Protein AF-B4RMT1-F1 (afdb_monomer)

Foldseek 3Di:
DPPLVVCCVVPVVSVVVVLVVLLVVLVVLVVVLVVLCVPQDPDPVSNVVSVVSNVVSLVSSCVSCVVVSNDDDDDPPDDVVPPDDDPPPDDPVNVVVVVVVVVVVD

Structure (mmCIF, N/CA/C/O backbone):
data_AF-B4RMT1-F1
#
_entry.id   AF-B4RMT1-F1
#
loop_
_atom_site.group_PDB
_atom_site.id
_atom_site.type_symbol
_atom_site.label_atom_id
_atom_site.label_alt_id
_atom_site.label_comp_id
_atom_site.label_asym_id
_atom_site.label_entity_id
_atom_site.label_seq_id
_atom_site.pdbx_PDB_ins_code
_atom_site.Cartn_x
_atom_site.Cartn_y
_atom_site.Cartn_z
_atom_site.occupancy
_atom_site.B_iso_or_equiv
_atom_site.auth_seq_id
_atom_site.auth_comp_id
_atom_site.auth_asym_id
_atom_site.auth_atom_id
_atom_site.pdbx_PDB_model_num
ATOM 1 N N . MET A 1 1 ? 10.649 -20.562 -4.427 1.00 61.78 1 MET A N 1
ATOM 2 C CA . MET A 1 1 ? 10.477 -19.323 -5.223 1.00 61.78 1 MET A CA 1
ATOM 3 C C . MET A 1 1 ? 11.482 -19.132 -6.380 1.00 61.78 1 MET A C 1
ATOM 5 O O . MET A 1 1 ? 11.493 -18.069 -6.970 1.00 61.78 1 MET A O 1
ATOM 9 N N . LYS A 1 2 ? 12.298 -20.116 -6.794 1.00 81.12 2 LYS A N 1
ATOM 10 C CA . LYS A 1 2 ? 13.412 -19.883 -7.748 1.00 81.12 2 LYS A CA 1
ATOM 11 C C . LYS A 1 2 ? 12.993 -19.693 -9.224 1.00 81.12 2 LYS A C 1
ATOM 13 O O . LYS A 1 2 ? 13.683 -19.015 -9.974 1.00 81.12 2 LYS A O 1
ATOM 18 N N . THR A 1 3 ? 11.862 -20.266 -9.641 1.00 88.88 3 THR A N 1
ATOM 19 C CA . THR A 1 3 ? 11.444 -20.304 -11.058 1.00 88.88 3 THR A CA 1
ATOM 20 C C . THR A 1 3 ? 10.957 -18.955 -11.591 1.00 88.88 3 THR A C 1
ATOM 22 O O . THR A 1 3 ? 11.338 -18.579 -12.694 1.00 88.88 3 THR A O 1
ATOM 25 N N . ILE A 1 4 ? 10.171 -18.207 -10.807 1.00 88.38 4 ILE A N 1
ATOM 26 C CA . ILE A 1 4 ? 9.645 -16.894 -11.221 1.00 88.38 4 ILE A CA 1
ATOM 27 C C . ILE A 1 4 ? 10.777 -15.876 -11.368 1.00 88.38 4 ILE A C 1
ATOM 29 O O . ILE A 1 4 ? 10.840 -15.189 -12.381 1.00 88.38 4 ILE A O 1
ATOM 33 N N . TYR A 1 5 ? 11.716 -15.826 -10.417 1.00 89.81 5 TYR A N 1
ATOM 34 C CA . TYR A 1 5 ? 12.871 -14.926 -10.519 1.00 89.81 5 TYR A CA 1
ATOM 35 C C . TYR A 1 5 ? 13.741 -15.239 -11.738 1.00 89.81 5 TYR A C 1
ATOM 37 O O . TYR A 1 5 ? 14.125 -14.326 -12.460 1.00 89.81 5 TYR A O 1
ATOM 45 N N . ARG A 1 6 ? 13.935 -16.525 -12.057 1.00 91.44 6 ARG A N 1
ATOM 46 C CA . ARG A 1 6 ? 14.623 -16.930 -13.290 1.00 91.44 6 ARG A CA 1
ATOM 47 C C . ARG A 1 6 ? 13.908 -16.431 -14.553 1.00 91.44 6 ARG A C 1
ATOM 49 O O . ARG A 1 6 ? 14.565 -16.036 -15.508 1.00 91.44 6 ARG A O 1
ATOM 56 N N . TRP A 1 7 ? 12.574 -16.447 -14.585 1.00 92.44 7 TRP A N 1
ATOM 57 C CA . TRP A 1 7 ? 11.812 -15.908 -15.719 1.00 92.44 7 TRP A CA 1
ATOM 58 C C . TRP A 1 7 ? 11.885 -14.384 -15.807 1.00 92.44 7 TRP A C 1
ATOM 60 O O . TRP A 1 7 ? 11.971 -13.854 -16.909 1.00 92.44 7 TRP A O 1
ATOM 70 N N . LEU A 1 8 ? 11.917 -13.683 -14.671 1.00 92.62 8 LEU A N 1
ATOM 71 C CA . LEU A 1 8 ? 12.115 -12.231 -14.643 1.00 92.62 8 LEU A CA 1
ATOM 72 C C . LEU A 1 8 ? 13.491 -11.820 -15.175 1.00 92.62 8 LEU A C 1
ATOM 74 O O . LEU A 1 8 ? 13.615 -10.779 -15.820 1.00 92.62 8 LEU A O 1
ATOM 78 N N . GLU A 1 9 ? 14.523 -12.621 -14.918 1.00 92.25 9 GLU A N 1
ATOM 79 C CA . GLU A 1 9 ? 15.866 -12.392 -15.453 1.00 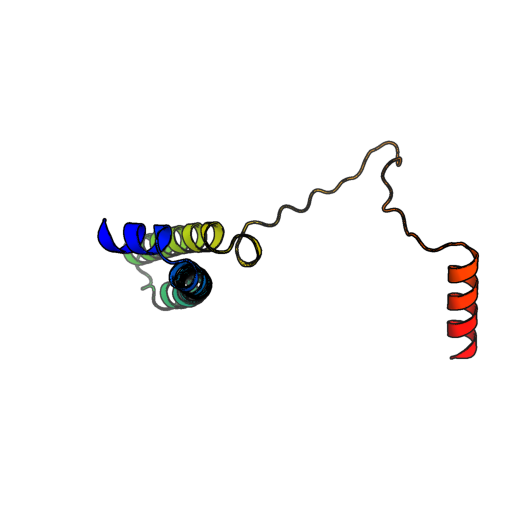92.25 9 GLU A CA 1
ATOM 80 C C . GLU A 1 9 ? 15.925 -12.648 -16.962 1.00 92.25 9 GLU A C 1
ATOM 82 O O . GLU A 1 9 ? 16.454 -11.815 -17.695 1.00 92.25 9 GLU A O 1
ATOM 87 N N . ALA A 1 10 ? 15.342 -13.757 -17.426 1.00 93.00 10 ALA A N 1
ATOM 88 C CA . ALA A 1 10 ? 15.498 -14.233 -18.799 1.00 93.00 10 ALA A CA 1
ATOM 89 C C . ALA A 1 10 ? 14.510 -13.640 -19.821 1.00 93.00 10 ALA A C 1
ATOM 91 O O . ALA A 1 10 ? 14.776 -13.720 -21.017 1.00 93.00 10 ALA A O 1
ATOM 92 N N . ASN A 1 11 ? 13.366 -13.094 -19.393 1.00 95.19 11 ASN A N 1
ATOM 93 C CA . ASN A 1 11 ? 12.311 -12.632 -20.298 1.00 95.19 11 ASN A CA 1
ATOM 94 C C . ASN A 1 11 ? 11.882 -11.191 -19.972 1.00 95.19 11 ASN A C 1
ATOM 96 O O . ASN A 1 11 ? 11.260 -10.917 -18.942 1.00 95.19 11 ASN A O 1
ATOM 100 N N . GLU A 1 12 ? 12.216 -10.268 -20.875 1.00 94.25 12 GLU A N 1
ATOM 101 C CA . GLU A 1 12 ? 11.928 -8.837 -20.736 1.00 94.25 12 GLU A CA 1
ATOM 102 C C . GLU A 1 12 ? 10.424 -8.534 -20.763 1.00 94.25 12 GLU A C 1
ATOM 104 O O . GLU A 1 12 ? 9.924 -7.807 -19.903 1.00 94.25 12 GLU A O 1
ATOM 109 N N . GLU A 1 13 ? 9.673 -9.142 -21.681 1.00 94.88 13 GLU A N 1
ATOM 110 C CA . GLU A 1 13 ? 8.224 -8.948 -21.775 1.00 94.88 13 GLU A CA 1
ATOM 111 C C . GLU A 1 13 ? 7.523 -9.371 -20.476 1.00 94.88 13 GLU A C 1
ATOM 113 O O . GLU A 1 13 ? 6.708 -8.629 -19.915 1.00 94.88 13 GLU A O 1
ATOM 118 N N . PHE A 1 14 ? 7.899 -10.535 -19.944 1.00 93.81 14 PHE A N 1
ATOM 119 C CA . PHE A 1 14 ? 7.384 -11.040 -18.679 1.00 93.81 14 PHE A CA 1
ATOM 120 C C . PHE A 1 14 ? 7.737 -10.108 -17.518 1.00 93.81 14 PHE A C 1
ATOM 122 O O . PHE A 1 14 ? 6.891 -9.842 -16.665 1.00 93.81 14 PHE A O 1
ATOM 129 N N . ARG A 1 15 ? 8.952 -9.546 -17.500 1.00 95.31 15 ARG A N 1
ATOM 130 C CA . ARG A 1 15 ? 9.360 -8.551 -16.498 1.00 95.31 15 ARG A CA 1
ATOM 131 C C . ARG A 1 15 ? 8.476 -7.304 -16.541 1.00 95.31 15 ARG A C 1
ATOM 133 O O . ARG A 1 15 ? 8.052 -6.839 -15.484 1.00 95.31 15 ARG A O 1
ATOM 140 N N . HIS A 1 16 ? 8.145 -6.791 -17.726 1.00 95.00 16 HIS A N 1
ATOM 141 C CA . HIS A 1 16 ? 7.241 -5.644 -17.867 1.00 95.00 16 HIS A CA 1
ATOM 142 C C . HIS A 1 16 ? 5.812 -5.957 -17.414 1.00 95.00 16 HIS A C 1
ATOM 144 O O . HIS A 1 16 ? 5.179 -5.142 -16.738 1.00 95.00 16 HIS A O 1
ATOM 150 N N . GLN A 1 17 ? 5.285 -7.131 -17.767 1.00 94.94 17 GLN A N 1
ATOM 151 C CA . GLN A 1 17 ? 3.966 -7.567 -17.302 1.00 94.94 17 GLN A CA 1
ATOM 152 C C . GLN A 1 17 ? 3.945 -7.741 -15.778 1.00 94.94 17 GLN A C 1
ATOM 154 O O . GLN A 1 17 ? 3.023 -7.267 -15.115 1.00 94.94 17 GLN A O 1
ATOM 159 N N . TYR A 1 18 ? 4.995 -8.339 -15.216 1.00 94.75 18 TYR A N 1
ATOM 160 C CA . TYR A 1 18 ? 5.153 -8.507 -13.778 1.00 94.75 18 TYR A CA 1
ATOM 161 C C . TYR A 1 18 ? 5.239 -7.163 -13.050 1.00 94.75 18 TYR A C 1
ATOM 163 O O . TYR A 1 18 ? 4.569 -6.984 -12.038 1.00 94.75 18 TYR A O 1
ATOM 171 N N . ALA A 1 19 ? 5.991 -6.191 -13.574 1.00 93.31 19 ALA A N 1
ATOM 172 C CA . ALA A 1 19 ? 6.058 -4.847 -13.000 1.00 93.31 19 ALA A CA 1
ATOM 173 C C . ALA A 1 19 ? 4.670 -4.185 -12.935 1.00 93.31 19 ALA A C 1
ATOM 175 O O . ALA A 1 19 ? 4.259 -3.735 -11.867 1.00 93.31 19 ALA A O 1
ATOM 176 N N . ARG A 1 20 ? 3.893 -4.234 -14.028 1.00 94.31 20 ARG A N 1
ATOM 177 C CA . ARG A 1 20 ? 2.506 -3.730 -14.053 1.00 94.31 20 ARG A CA 1
ATOM 178 C C . ARG A 1 20 ? 1.588 -4.473 -13.080 1.00 94.31 20 ARG A C 1
ATOM 180 O O . ARG A 1 20 ? 0.729 -3.866 -12.447 1.00 94.31 20 ARG A O 1
ATOM 187 N N . ALA A 1 21 ? 1.759 -5.787 -12.937 1.00 95.81 21 ALA A N 1
ATOM 188 C CA . ALA A 1 21 ? 1.004 -6.568 -11.961 1.00 95.81 21 ALA A CA 1
ATOM 189 C C . ALA A 1 21 ? 1.343 -6.160 -10.517 1.00 95.81 21 ALA A C 1
ATOM 191 O O . ALA A 1 21 ? 0.450 -6.071 -9.678 1.00 95.81 21 ALA A O 1
ATOM 192 N N . ARG A 1 22 ? 2.617 -5.861 -10.229 1.00 94.94 22 ARG A N 1
ATOM 193 C CA . ARG A 1 22 ? 3.048 -5.343 -8.923 1.00 94.94 22 ARG A CA 1
ATOM 194 C C . ARG A 1 22 ? 2.469 -3.957 -8.646 1.00 94.94 22 ARG A C 1
ATOM 196 O O . ARG A 1 22 ? 2.018 -3.731 -7.533 1.00 94.94 22 ARG A O 1
ATOM 203 N N . GLU A 1 23 ? 2.396 -3.070 -9.634 1.00 93.88 23 GLU A N 1
ATOM 204 C CA . GLU A 1 23 ? 1.715 -1.775 -9.473 1.00 93.88 23 GLU A CA 1
ATOM 205 C C . GLU A 1 23 ? 0.243 -1.955 -9.075 1.00 93.88 23 GLU A C 1
ATOM 207 O O . GLU A 1 23 ? -0.187 -1.403 -8.065 1.00 93.88 23 GLU A O 1
ATOM 212 N N . LYS A 1 24 ? -0.501 -2.823 -9.775 1.00 96.44 24 LYS A N 1
ATOM 213 C CA . LYS A 1 24 ? -1.894 -3.150 -9.412 1.00 96.44 24 LYS A CA 1
ATOM 214 C C . LYS A 1 24 ? -2.022 -3.787 -8.029 1.00 96.44 24 LYS A C 1
ATOM 216 O O . LYS A 1 24 ? -3.015 -3.577 -7.343 1.00 96.44 24 LYS A O 1
ATOM 221 N N . GLN A 1 25 ? -1.029 -4.565 -7.601 1.00 96.00 25 GLN A N 1
ATOM 222 C CA . GLN A 1 25 ? -1.016 -5.122 -6.250 1.00 96.00 25 GLN A CA 1
ATOM 223 C C . GLN A 1 25 ? -0.935 -4.025 -5.179 1.00 96.00 25 GLN A C 1
ATOM 225 O O . GLN A 1 25 ? -1.545 -4.170 -4.123 1.00 96.00 25 GLN A O 1
ATOM 230 N N . ALA A 1 26 ? -0.197 -2.939 -5.430 1.00 95.94 26 ALA A N 1
ATOM 231 C CA . ALA A 1 26 ? -0.158 -1.811 -4.503 1.00 95.94 26 ALA A CA 1
ATOM 232 C C . ALA A 1 26 ? -1.531 -1.129 -4.391 1.00 95.94 26 ALA A C 1
ATOM 234 O O . ALA A 1 26 ? -1.940 -0.790 -3.284 1.00 95.94 26 ALA A O 1
ATOM 235 N N . ASP A 1 27 ? -2.251 -1.001 -5.511 1.00 96.12 27 ASP A N 1
ATOM 236 C CA . ASP A 1 27 ? -3.623 -0.479 -5.528 1.00 96.12 27 ASP A CA 1
ATOM 237 C C . ASP A 1 27 ? -4.566 -1.372 -4.709 1.00 96.12 27 ASP A C 1
ATOM 239 O O . ASP A 1 27 ? -5.267 -0.884 -3.827 1.00 96.12 27 ASP A O 1
ATOM 243 N N . TYR A 1 28 ? -4.492 -2.689 -4.916 1.00 97.44 28 TYR A N 1
ATOM 244 C CA . TYR A 1 28 ? -5.264 -3.661 -4.141 1.00 97.44 28 TYR A CA 1
ATOM 245 C C . TYR A 1 28 ? -4.988 -3.557 -2.633 1.00 97.44 28 TYR A C 1
ATOM 247 O O . TYR A 1 28 ? -5.917 -3.538 -1.834 1.00 97.44 28 TYR A O 1
ATOM 255 N N . PHE A 1 29 ? -3.721 -3.437 -2.218 1.00 97.31 29 PHE A N 1
ATOM 256 C CA . PHE A 1 29 ? -3.398 -3.261 -0.799 1.00 97.31 29 PHE A CA 1
ATOM 257 C C . PHE A 1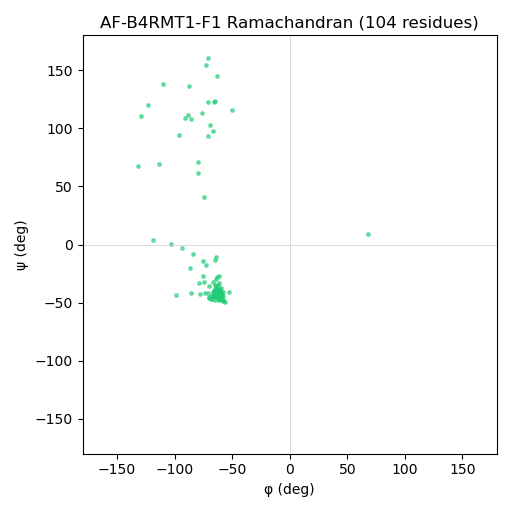 29 ? -3.979 -1.974 -0.215 1.00 97.31 29 PHE A C 1
ATOM 259 O O . PHE A 1 29 ? -4.349 -1.968 0.958 1.00 97.31 29 PHE A O 1
ATOM 266 N N . ALA A 1 30 ? -4.052 -0.898 -1.001 1.00 95.00 30 ALA A N 1
ATOM 267 C CA . ALA A 1 30 ? -4.654 0.356 -0.564 1.00 95.00 30 ALA A CA 1
ATOM 268 C C . ALA A 1 30 ? -6.168 0.220 -0.338 1.00 95.00 30 ALA A C 1
ATOM 270 O O . ALA A 1 30 ? -6.675 0.739 0.654 1.00 95.00 30 ALA A O 1
ATOM 271 N N . GLU A 1 31 ? -6.869 -0.503 -1.211 1.00 96.25 31 GLU A N 1
ATOM 272 C CA . GLU A 1 31 ? -8.301 -0.794 -1.059 1.00 96.25 31 GLU A CA 1
ATOM 273 C C . GLU A 1 31 ? -8.561 -1.723 0.138 1.00 96.25 31 GLU A C 1
ATOM 275 O O . GLU A 1 31 ? -9.388 -1.422 0.998 1.00 96.25 31 GLU A O 1
ATOM 280 N N . GLU A 1 32 ? -7.781 -2.799 0.261 1.00 97.62 32 GLU A N 1
ATOM 281 C CA . GLU A 1 32 ? -7.921 -3.794 1.331 1.00 97.62 32 GLU A CA 1
ATOM 282 C C . GLU A 1 32 ? -7.665 -3.198 2.729 1.00 97.62 32 GLU A C 1
ATOM 284 O O . GLU A 1 32 ? -8.226 -3.658 3.719 1.00 97.62 32 GLU A O 1
ATOM 289 N N . ILE A 1 33 ? -6.843 -2.145 2.843 1.00 97.75 33 ILE A N 1
ATOM 290 C CA . ILE A 1 33 ? -6.652 -1.413 4.107 1.00 97.75 33 ILE A CA 1
ATOM 291 C C . ILE A 1 33 ? -7.977 -0.851 4.637 1.00 97.75 33 ILE A C 1
ATOM 293 O O . ILE A 1 33 ? -8.205 -0.900 5.846 1.00 97.75 33 ILE A O 1
ATOM 297 N N . ILE A 1 34 ? -8.820 -0.311 3.753 1.00 97.00 34 ILE A N 1
ATOM 298 C CA . ILE A 1 34 ? -10.111 0.282 4.124 1.00 97.00 34 ILE A CA 1
ATOM 299 C C . ILE A 1 34 ? -11.050 -0.829 4.588 1.00 97.00 34 ILE A C 1
ATOM 301 O O . ILE A 1 34 ? -11.603 -0.751 5.679 1.00 97.00 34 ILE A O 1
ATOM 305 N N . GLU A 1 35 ? -11.129 -1.919 3.825 1.00 97.00 35 GLU A N 1
ATOM 306 C CA . GLU A 1 35 ? -11.945 -3.082 4.183 1.00 97.00 35 GLU A CA 1
ATOM 307 C C . GLU A 1 35 ? -11.532 -3.688 5.536 1.00 97.00 35 GLU A C 1
ATOM 309 O O . GLU A 1 35 ? -12.380 -3.998 6.373 1.00 97.00 35 GLU A O 1
ATOM 314 N N . ILE A 1 36 ? -10.228 -3.820 5.800 1.00 96.31 36 ILE A N 1
ATOM 315 C CA . ILE A 1 36 ? -9.716 -4.318 7.087 1.00 96.31 36 ILE A CA 1
ATOM 316 C C . ILE A 1 36 ? -10.082 -3.373 8.233 1.00 96.31 36 ILE A C 1
ATOM 318 O O . ILE A 1 36 ? -10.402 -3.838 9.326 1.00 96.31 36 ILE A O 1
ATOM 322 N N . ALA A 1 37 ? -10.019 -2.060 8.006 1.00 95.50 37 ALA A N 1
ATOM 323 C CA . ALA A 1 37 ? -10.387 -1.079 9.018 1.00 95.50 37 ALA A CA 1
ATOM 324 C C . ALA A 1 37 ? -11.889 -1.137 9.342 1.00 95.50 37 ALA A C 1
ATOM 326 O O . ALA A 1 37 ? -12.247 -1.156 10.518 1.00 95.50 37 ALA A O 1
ATOM 327 N N . ASP A 1 38 ? -12.740 -1.228 8.319 1.00 96.38 38 ASP A N 1
ATOM 328 C CA . ASP A 1 38 ? -14.201 -1.223 8.464 1.00 96.38 38 ASP A CA 1
ATOM 329 C C . ASP A 1 38 ? -14.752 -2.551 9.010 1.00 96.38 38 ASP A C 1
ATOM 331 O O . ASP A 1 38 ? -15.746 -2.570 9.736 1.00 96.38 38 ASP A O 1
ATOM 335 N N . SER A 1 39 ? -14.103 -3.675 8.690 1.00 95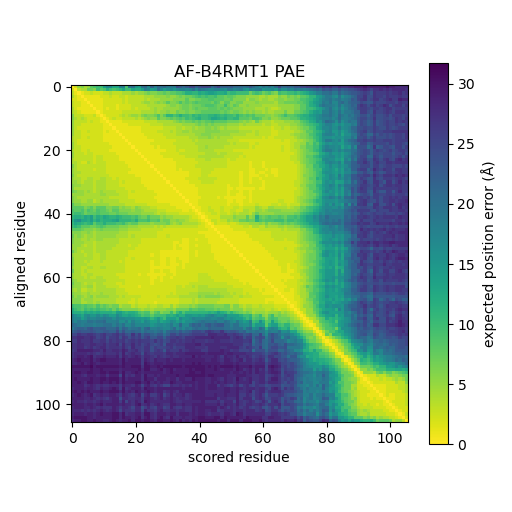.12 39 SER A N 1
ATOM 336 C CA . SER A 1 39 ? -14.516 -5.015 9.140 1.00 95.12 39 SER A CA 1
ATOM 337 C C . SER A 1 39 ? -14.004 -5.392 10.535 1.00 95.12 39 SER A C 1
ATOM 339 O O . SER A 1 39 ? -14.398 -6.429 11.083 1.00 95.12 39 SER A O 1
ATOM 341 N N . ALA A 1 40 ? -13.120 -4.584 11.129 1.00 95.00 40 ALA A N 1
ATOM 342 C CA . ALA A 1 40 ? -12.525 -4.888 12.422 1.00 95.00 40 ALA A CA 1
ATOM 343 C C . ALA A 1 40 ? -13.580 -4.878 13.540 1.00 95.00 40 ALA A C 1
ATOM 345 O O . ALA A 1 40 ? -14.234 -3.872 13.810 1.00 95.00 40 ALA A O 1
ATOM 346 N N . GLN A 1 41 ? -13.708 -6.001 14.250 1.00 94.31 41 GLN A N 1
ATOM 347 C CA . GLN A 1 41 ? -14.544 -6.065 15.446 1.00 94.31 41 GLN A CA 1
ATOM 348 C C . GLN A 1 41 ? -14.008 -5.122 16.531 1.00 94.31 41 GLN A C 1
ATOM 350 O O . GLN A 1 41 ? -12.795 -4.983 16.700 1.00 94.31 41 GLN A O 1
ATOM 355 N N . ALA A 1 42 ? -14.914 -4.525 17.311 1.00 91.00 42 ALA A N 1
ATOM 356 C CA . ALA A 1 42 ? -14.604 -3.594 18.401 1.00 91.00 42 ALA A CA 1
ATOM 357 C C . ALA A 1 42 ? -14.037 -4.292 19.658 1.00 91.00 42 ALA A C 1
ATOM 359 O O . ALA A 1 42 ? -14.381 -3.960 20.790 1.00 91.00 42 ALA A O 1
ATOM 360 N N . GLU A 1 43 ? -13.165 -5.275 19.458 1.00 93.12 43 GLU A N 1
ATOM 361 C CA . GLU A 1 43 ? -12.401 -5.951 20.497 1.00 93.12 43 GLU A CA 1
ATOM 362 C C . GLU A 1 43 ? -10.925 -5.557 20.368 1.00 93.12 43 GLU A C 1
ATOM 364 O O . GLU A 1 43 ? -10.368 -5.515 19.269 1.00 93.12 43 GLU A O 1
ATOM 369 N N . SER A 1 44 ? -10.260 -5.294 21.494 1.00 90.19 44 SER A N 1
ATOM 370 C CA . SER A 1 44 ? -8.876 -4.794 21.524 1.00 90.19 44 SER A CA 1
ATOM 371 C C . SER A 1 44 ? -7.891 -5.650 20.709 1.00 90.19 44 SER A C 1
ATOM 373 O O . SER A 1 44 ? -7.051 -5.118 19.975 1.00 90.19 44 SER A O 1
ATOM 375 N N . ALA A 1 45 ? -8.019 -6.980 20.777 1.00 94.50 45 ALA A N 1
ATOM 376 C CA . ALA A 1 45 ? -7.170 -7.899 20.023 1.00 94.50 45 ALA A CA 1
ATOM 377 C C . ALA A 1 45 ? -7.423 -7.815 18.506 1.00 94.50 45 ALA A C 1
ATOM 379 O O . ALA A 1 45 ? -6.469 -7.746 17.725 1.00 94.50 45 ALA A O 1
ATOM 380 N N . ALA A 1 46 ? -8.691 -7.757 18.086 1.00 93.88 46 ALA A N 1
ATOM 381 C CA . ALA A 1 46 ? -9.077 -7.629 16.682 1.00 93.88 46 ALA A CA 1
ATOM 382 C C . ALA A 1 46 ? -8.608 -6.293 16.086 1.00 93.88 46 ALA A C 1
ATOM 384 O O . ALA A 1 46 ? -7.991 -6.280 15.020 1.00 93.88 46 ALA A O 1
ATOM 385 N N . VAL A 1 47 ? -8.787 -5.187 16.816 1.00 96.00 47 VAL A N 1
ATOM 386 C CA . VAL A 1 47 ? -8.295 -3.859 16.415 1.00 96.00 47 VAL A CA 1
ATOM 387 C C . VAL A 1 47 ? -6.770 -3.846 16.295 1.00 96.00 47 VAL A C 1
ATOM 389 O O . VAL A 1 47 ? -6.227 -3.292 15.341 1.00 96.00 47 VAL A O 1
ATOM 392 N N . SER A 1 48 ? -6.055 -4.473 17.232 1.00 96.00 48 SER A N 1
ATOM 393 C CA . SER A 1 48 ? -4.587 -4.535 17.194 1.00 96.00 48 SER A CA 1
ATOM 394 C C . SER A 1 48 ? -4.075 -5.345 15.999 1.00 96.00 48 SER A C 1
ATOM 396 O O . SER A 1 48 ? -3.127 -4.933 15.328 1.00 96.00 48 SER A O 1
ATOM 398 N N . LYS A 1 49 ? -4.737 -6.463 15.677 1.00 96.50 49 LYS A N 1
ATOM 399 C CA . LYS A 1 49 ? -4.446 -7.250 14.474 1.00 96.50 49 LYS A CA 1
ATOM 400 C C . LYS A 1 49 ? -4.723 -6.451 13.198 1.00 96.50 49 LYS A C 1
ATOM 402 O O . LYS A 1 49 ? -3.873 -6.441 12.310 1.00 96.50 49 LYS A O 1
ATOM 407 N N . ALA A 1 50 ? -5.867 -5.769 13.123 1.00 97.12 50 ALA A N 1
ATOM 408 C CA . 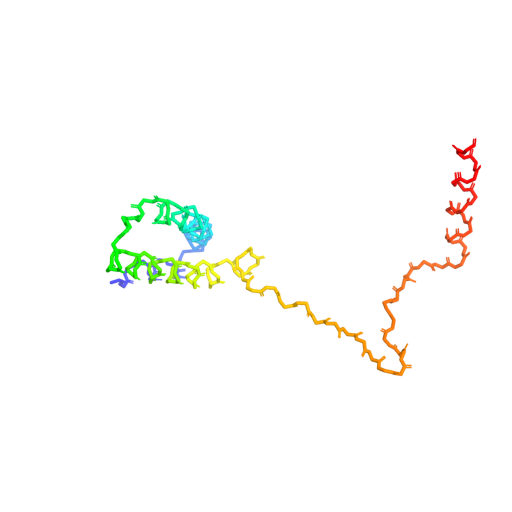ALA A 1 50 ? -6.233 -4.938 11.980 1.00 97.12 50 ALA A CA 1
ATOM 409 C C . ALA A 1 50 ? -5.198 -3.826 11.751 1.00 97.12 50 ALA A C 1
ATOM 411 O O . ALA A 1 50 ? -4.705 -3.666 10.638 1.00 97.12 50 ALA A O 1
ATOM 412 N N . LYS A 1 51 ? -4.764 -3.137 12.816 1.00 97.31 51 LYS A N 1
ATOM 413 C CA . LYS A 1 51 ? -3.684 -2.137 12.748 1.00 97.31 51 LYS A CA 1
ATOM 414 C C . LYS A 1 51 ? -2.393 -2.717 12.170 1.00 97.31 51 LYS A C 1
ATOM 416 O O . LYS A 1 51 ? -1.863 -2.165 11.211 1.00 97.31 51 LYS A O 1
ATOM 421 N N . LEU A 1 52 ? -1.937 -3.869 12.671 1.00 97.81 52 LEU A N 1
ATOM 422 C CA . LEU A 1 52 ? -0.732 -4.528 12.152 1.00 97.81 52 LEU A CA 1
ATOM 423 C C . LEU A 1 52 ? -0.864 -4.883 10.661 1.00 97.81 52 LEU A C 1
ATOM 425 O O . LEU A 1 52 ? 0.078 -4.711 9.886 1.00 97.81 52 LEU A O 1
ATOM 429 N N . GLN A 1 53 ? -2.034 -5.374 10.248 1.00 97.75 53 GLN A N 1
ATOM 430 C CA . GLN A 1 53 ? -2.315 -5.699 8.851 1.00 97.75 53 GLN A CA 1
ATOM 431 C C . GLN A 1 53 ? -2.317 -4.460 7.951 1.00 97.75 53 GLN A C 1
ATOM 433 O O . GLN A 1 53 ? -1.812 -4.536 6.827 1.00 97.75 53 GLN A O 1
ATOM 438 N N . ILE A 1 54 ? -2.869 -3.349 8.440 1.00 97.94 54 ILE A N 1
ATOM 439 C CA . ILE A 1 54 ? -2.896 -2.062 7.746 1.00 97.94 54 ILE A CA 1
ATOM 440 C C . ILE A 1 54 ? -1.474 -1.524 7.585 1.00 97.94 54 ILE A C 1
ATOM 442 O O . ILE A 1 54 ? -1.083 -1.165 6.476 1.00 97.94 54 ILE A O 1
ATOM 446 N N . ASP A 1 55 ? -0.674 -1.524 8.649 1.00 97.56 55 ASP A N 1
ATOM 447 C CA . ASP A 1 55 ? 0.687 -0.984 8.622 1.00 97.56 55 ASP A CA 1
ATOM 448 C C . ASP A 1 55 ? 1.603 -1.785 7.689 1.00 97.56 55 ASP A C 1
ATOM 450 O O . ASP A 1 55 ? 2.330 -1.207 6.877 1.00 97.56 55 ASP A O 1
ATOM 454 N N . ALA A 1 56 ? 1.511 -3.119 7.720 1.00 97.69 56 ALA A N 1
ATOM 455 C CA . ALA A 1 56 ? 2.256 -3.981 6.804 1.00 97.69 56 ALA A CA 1
ATOM 456 C C . ALA A 1 56 ? 1.905 -3.701 5.331 1.00 97.69 56 ALA A C 1
ATOM 458 O O . ALA A 1 56 ? 2.793 -3.651 4.475 1.00 97.69 56 ALA A O 1
ATOM 459 N N . ARG A 1 57 ? 0.617 -3.479 5.033 1.00 97.56 57 ARG A N 1
ATOM 460 C CA . ARG A 1 57 ? 0.135 -3.165 3.679 1.00 97.56 57 ARG A CA 1
ATOM 461 C C . ARG A 1 57 ? 0.529 -1.769 3.226 1.00 97.56 57 ARG A C 1
ATOM 463 O O . ARG A 1 57 ? 0.987 -1.628 2.095 1.00 97.56 57 ARG A O 1
ATOM 470 N N . LYS A 1 58 ? 0.439 -0.763 4.102 1.00 96.25 58 LYS A N 1
ATOM 471 C CA . LYS A 1 58 ? 0.918 0.601 3.824 1.00 96.25 58 LYS A CA 1
ATOM 472 C C . LYS A 1 58 ? 2.402 0.590 3.481 1.00 96.25 58 LYS A C 1
ATOM 474 O O . LYS A 1 58 ? 2.801 1.140 2.455 1.00 96.25 58 LYS A O 1
ATOM 479 N N . TRP A 1 59 ? 3.209 -0.097 4.291 1.00 96.06 59 TRP A N 1
ATOM 480 C CA . TRP A 1 59 ? 4.639 -0.238 4.036 1.00 96.06 59 TRP A CA 1
ATOM 481 C C . TRP A 1 59 ? 4.910 -0.936 2.698 1.00 96.06 59 TRP A C 1
ATOM 483 O O . TRP A 1 59 ? 5.697 -0.439 1.892 1.00 96.06 59 TRP A O 1
ATOM 493 N N . ALA A 1 60 ? 4.224 -2.048 2.417 1.00 96.25 60 ALA A N 1
ATOM 494 C CA . ALA A 1 60 ? 4.384 -2.768 1.158 1.00 96.25 60 ALA A CA 1
ATOM 495 C C . ALA A 1 60 ? 3.997 -1.905 -0.058 1.00 96.25 60 ALA A C 1
ATOM 497 O O . ALA A 1 60 ? 4.772 -1.821 -1.010 1.00 96.25 60 ALA A O 1
ATOM 498 N N . ALA A 1 61 ? 2.846 -1.227 -0.020 1.00 96.44 61 ALA A N 1
ATOM 499 C CA . ALA A 1 61 ? 2.386 -0.344 -1.093 1.00 96.44 61 ALA A CA 1
ATOM 500 C C . ALA A 1 61 ? 3.364 0.821 -1.337 1.00 96.44 61 ALA A C 1
ATOM 502 O O . ALA A 1 61 ? 3.713 1.093 -2.488 1.00 96.44 61 ALA A O 1
ATOM 503 N N . SER A 1 62 ? 3.889 1.431 -0.267 1.00 94.94 62 SER A N 1
ATOM 504 C 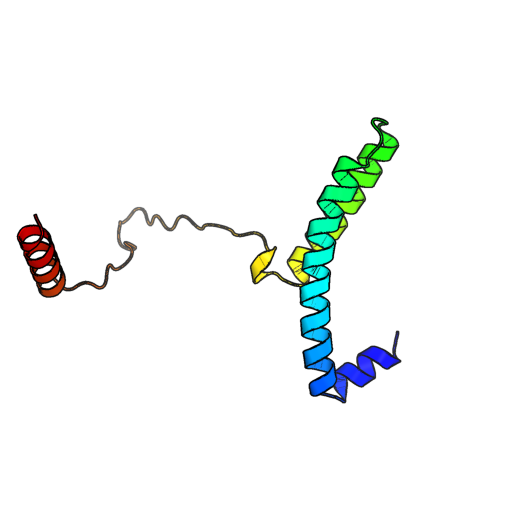CA . SER A 1 62 ? 4.914 2.485 -0.326 1.00 94.94 62 SER A CA 1
ATOM 505 C C . SER A 1 62 ? 6.207 2.014 -1.008 1.00 94.94 62 SER A C 1
ATOM 507 O O . SER A 1 62 ? 6.806 2.754 -1.788 1.00 94.94 62 SER A O 1
ATOM 509 N N . LYS A 1 63 ? 6.632 0.759 -0.797 1.00 94.94 63 LYS A N 1
ATOM 510 C CA . LYS A 1 63 ? 7.820 0.197 -1.470 1.00 94.94 63 LYS A CA 1
ATOM 511 C C . LYS A 1 63 ? 7.565 -0.249 -2.907 1.00 94.94 63 LYS A C 1
ATOM 513 O O . LYS A 1 63 ? 8.474 -0.159 -3.727 1.00 94.94 63 LYS A O 1
ATOM 518 N N . ILE A 1 64 ? 6.367 -0.742 -3.215 1.00 94.25 64 ILE A N 1
ATOM 519 C CA . ILE A 1 64 ? 6.030 -1.244 -4.553 1.00 94.25 64 ILE A CA 1
ATOM 520 C C . ILE A 1 64 ? 5.756 -0.092 -5.526 1.00 94.25 64 ILE A C 1
ATOM 522 O O . ILE A 1 64 ? 6.236 -0.125 -6.656 1.00 94.25 64 ILE A O 1
ATOM 526 N N . ALA A 1 65 ? 5.020 0.931 -5.088 1.00 93.88 65 ALA A N 1
ATOM 527 C CA . ALA A 1 65 ? 4.642 2.077 -5.910 1.00 93.88 65 ALA A CA 1
ATOM 528 C C . ALA A 1 65 ? 4.930 3.406 -5.176 1.00 93.88 65 ALA A C 1
ATOM 530 O O . ALA A 1 65 ? 4.005 4.161 -4.857 1.00 93.88 65 ALA A O 1
ATOM 531 N N . PRO A 1 66 ? 6.216 3.748 -4.946 1.00 92.88 66 PRO A N 1
ATOM 532 C CA . PRO A 1 66 ? 6.621 4.908 -4.142 1.00 92.88 66 PRO A CA 1
ATOM 533 C C . PRO A 1 66 ? 6.142 6.246 -4.711 1.00 92.88 66 PRO A C 1
ATOM 535 O O . PRO A 1 66 ? 5.906 7.189 -3.966 1.00 92.88 66 PRO A O 1
ATOM 538 N N . LYS A 1 67 ? 5.938 6.342 -6.029 1.00 91.50 67 LYS A N 1
ATOM 539 C CA . LYS A 1 67 ? 5.405 7.561 -6.657 1.00 91.50 67 LYS A CA 1
ATOM 540 C C . LYS A 1 67 ? 3.956 7.859 -6.248 1.00 91.50 67 LYS A C 1
ATOM 542 O O . LYS A 1 67 ? 3.572 9.025 -6.211 1.00 91.50 67 LYS A O 1
ATOM 547 N N . LYS A 1 68 ? 3.154 6.818 -5.986 1.00 92.50 68 LYS A N 1
ATOM 548 C CA . LYS A 1 68 ? 1.719 6.929 -5.678 1.00 92.50 68 LYS A CA 1
ATOM 549 C C . LYS A 1 68 ? 1.450 6.857 -4.174 1.00 92.50 68 LYS A C 1
ATOM 551 O O . LYS A 1 68 ? 0.673 7.661 -3.673 1.00 92.50 68 LYS A O 1
ATOM 556 N N . TYR A 1 69 ? 2.114 5.933 -3.479 1.00 94.00 69 TYR A N 1
ATOM 557 C CA . TYR A 1 69 ? 1.869 5.613 -2.066 1.00 94.00 69 TYR A CA 1
ATOM 558 C C . TYR A 1 69 ? 3.072 5.860 -1.149 1.00 94.00 69 TYR A C 1
ATOM 560 O O . TYR A 1 69 ? 3.022 5.517 0.029 1.00 94.00 69 TYR A O 1
ATOM 568 N N . GLY A 1 70 ? 4.172 6.398 -1.679 1.00 89.69 70 GLY A N 1
ATOM 569 C CA . GLY A 1 70 ? 5.311 6.798 -0.863 1.00 89.69 70 GLY A CA 1
ATOM 570 C C . GLY A 1 70 ? 5.016 8.062 -0.063 1.00 89.69 70 GLY A C 1
ATOM 571 O O . GLY A 1 70 ? 4.196 8.893 -0.464 1.00 89.69 70 GLY A O 1
ATOM 572 N N . ASP A 1 71 ? 5.720 8.214 1.055 1.00 86.31 71 ASP A N 1
ATOM 573 C CA . ASP A 1 71 ? 5.621 9.411 1.881 1.00 86.31 71 ASP A CA 1
ATOM 574 C C . ASP A 1 71 ? 6.148 10.619 1.097 1.00 86.31 71 ASP A C 1
ATOM 576 O O . ASP A 1 71 ? 7.283 10.625 0.609 1.00 86.31 71 ASP A O 1
ATOM 580 N N . LYS A 1 72 ? 5.306 11.645 0.950 1.00 82.88 72 LYS A N 1
ATOM 581 C CA . LYS A 1 72 ? 5.698 12.917 0.343 1.00 82.88 72 LYS A CA 1
ATOM 582 C C . LYS A 1 72 ? 6.193 13.843 1.442 1.00 82.88 72 LYS A C 1
ATOM 584 O O . LYS A 1 72 ? 5.399 14.349 2.228 1.00 82.88 72 LYS A O 1
ATOM 589 N N . THR A 1 73 ? 7.496 14.083 1.471 1.00 78.12 73 THR A N 1
ATOM 590 C CA . THR A 1 73 ? 8.069 15.138 2.307 1.00 78.12 73 THR A CA 1
ATOM 591 C C . THR A 1 73 ? 8.079 16.435 1.511 1.00 78.12 73 THR A C 1
ATOM 593 O O . THR A 1 73 ? 8.828 16.561 0.543 1.00 78.12 73 THR A O 1
ATOM 596 N N . GLU A 1 74 ? 7.260 17.405 1.911 1.00 67.94 74 GLU A N 1
ATOM 597 C CA . GLU A 1 74 ? 7.440 18.786 1.469 1.00 67.94 74 GLU A CA 1
ATOM 598 C C . GLU A 1 74 ? 8.616 19.389 2.242 1.00 67.94 74 GLU A C 1
ATOM 600 O O . GLU A 1 74 ? 8.576 19.541 3.461 1.00 67.94 74 GLU A O 1
ATOM 605 N N . LEU A 1 75 ? 9.701 19.687 1.530 1.00 74.06 75 LEU A N 1
ATOM 606 C CA . LEU A 1 75 ? 10.812 20.462 2.070 1.00 74.06 75 LEU A CA 1
ATOM 607 C C . LEU A 1 75 ? 10.476 21.947 1.876 1.00 74.06 75 LEU A C 1
ATOM 609 O O . LEU A 1 75 ? 10.507 22.432 0.745 1.00 74.06 75 LEU A O 1
ATOM 613 N N . ASP A 1 76 ? 10.151 22.667 2.957 1.00 58.34 76 ASP A N 1
ATOM 614 C CA . ASP A 1 76 ? 10.021 24.133 2.924 1.00 58.34 76 ASP A CA 1
ATOM 615 C C . ASP A 1 76 ? 11.422 24.742 2.770 1.00 58.34 76 ASP A C 1
ATOM 617 O O . ASP A 1 76 ? 12.166 24.926 3.735 1.00 58.34 76 ASP A O 1
ATOM 621 N N . VAL A 1 77 ? 11.820 25.004 1.525 1.00 60.00 77 VAL A N 1
ATOM 622 C CA . VAL A 1 77 ? 13.097 25.641 1.194 1.00 60.00 77 VAL A CA 1
ATOM 623 C C . VAL A 1 77 ? 12.968 27.153 1.402 1.00 60.00 77 VAL A C 1
ATOM 625 O O . VAL A 1 77 ? 12.947 27.934 0.454 1.00 60.00 77 VAL A O 1
ATOM 628 N N . LYS A 1 78 ? 12.877 27.592 2.660 1.00 52.72 78 LYS A N 1
ATOM 629 C CA . LYS A 1 78 ? 13.059 29.004 3.022 1.00 52.72 78 LYS A CA 1
ATOM 630 C C . LYS A 1 78 ? 14.491 29.223 3.466 1.00 52.72 78 LYS A C 1
ATOM 632 O O . LYS A 1 78 ? 14.843 29.033 4.626 1.00 52.72 78 LYS A O 1
ATOM 637 N N . SER A 1 79 ? 15.321 29.635 2.516 1.00 57.06 79 SER A N 1
ATOM 638 C CA . SER A 1 79 ? 16.639 30.174 2.830 1.00 57.06 79 SER A CA 1
ATOM 639 C C . SER A 1 79 ? 16.452 31.559 3.468 1.00 57.06 79 SER A C 1
ATOM 641 O O . SER A 1 79 ? 15.794 32.425 2.888 1.00 57.06 79 SER A O 1
ATOM 643 N N . GLY A 1 80 ? 16.963 31.758 4.689 1.00 59.75 80 GLY A N 1
ATOM 644 C CA . GLY A 1 80 ? 16.774 32.990 5.479 1.00 59.75 80 GLY A CA 1
ATOM 645 C C . GLY A 1 80 ? 17.397 34.252 4.865 1.00 59.75 80 GLY A C 1
ATOM 646 O O . GLY A 1 80 ? 17.112 35.360 5.304 1.00 59.75 80 GLY A O 1
ATOM 647 N N . ASP A 1 81 ? 18.211 34.086 3.827 1.00 61.34 81 ASP A N 1
ATOM 648 C CA . ASP A 1 81 ? 18.856 35.130 3.028 1.00 61.34 81 ASP A CA 1
ATOM 649 C C . ASP A 1 81 ? 18.057 35.516 1.766 1.00 61.34 81 ASP A C 1
ATOM 651 O O . ASP A 1 81 ? 18.463 36.407 1.023 1.00 61.34 81 ASP A O 1
ATOM 655 N N . GLY A 1 82 ? 16.926 34.854 1.490 1.00 58.41 82 GLY A N 1
ATOM 656 C CA . GLY A 1 82 ? 16.082 35.146 0.329 1.00 58.41 82 GLY A CA 1
ATOM 657 C C . GLY A 1 82 ? 16.704 34.804 -1.031 1.00 58.41 82 GLY A C 1
ATOM 658 O O . GLY A 1 82 ? 16.108 35.146 -2.054 1.00 58.41 82 GLY A O 1
ATOM 659 N N . SER A 1 83 ? 17.851 34.114 -1.066 1.00 57.41 83 SER A N 1
ATOM 660 C CA . SER A 1 83 ? 18.565 33.754 -2.304 1.00 57.41 83 SER A CA 1
ATOM 661 C C . SER A 1 83 ? 17.870 32.648 -3.107 1.00 57.41 83 SER A C 1
ATOM 663 O O . SER A 1 83 ? 18.098 32.503 -4.306 1.00 57.41 83 SER A O 1
ATOM 665 N N . MET A 1 84 ? 16.961 31.908 -2.470 1.00 57.25 84 MET A N 1
ATOM 666 C CA . MET A 1 84 ? 16.191 30.823 -3.077 1.00 57.25 84 MET A CA 1
ATOM 667 C C . MET A 1 84 ? 14.708 31.195 -3.147 1.00 57.25 84 MET A C 1
ATOM 669 O O . MET A 1 84 ? 13.869 30.646 -2.438 1.00 57.25 84 MET A O 1
ATOM 673 N N . ARG A 1 85 ? 14.371 32.164 -4.005 1.00 53.50 85 ARG A N 1
ATOM 674 C CA . ARG A 1 85 ? 12.990 32.352 -4.475 1.00 53.50 85 ARG A CA 1
ATOM 675 C C . ARG A 1 85 ? 12.783 31.478 -5.704 1.00 53.50 85 ARG A C 1
ATOM 677 O O . ARG A 1 85 ? 13.650 31.442 -6.575 1.00 53.50 85 ARG A O 1
ATOM 684 N N . ALA A 1 86 ? 11.644 30.788 -5.781 1.00 54.59 86 ALA A N 1
ATOM 685 C CA . ALA A 1 86 ? 11.246 30.076 -6.990 1.00 54.59 86 ALA A CA 1
ATOM 686 C C . ALA A 1 86 ? 11.364 31.039 -8.180 1.00 54.59 86 ALA A C 1
ATOM 688 O O . ALA A 1 86 ? 10.704 32.079 -8.205 1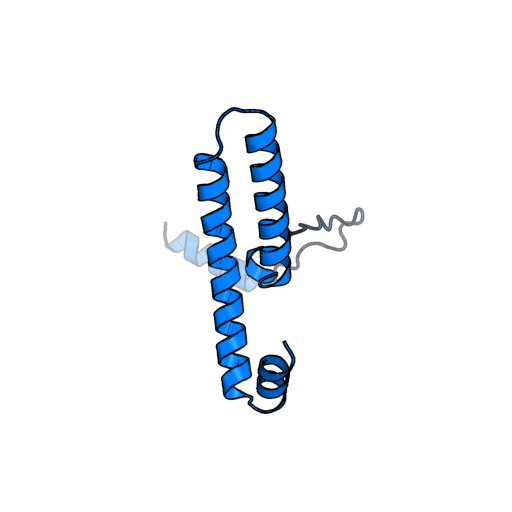.00 54.59 86 ALA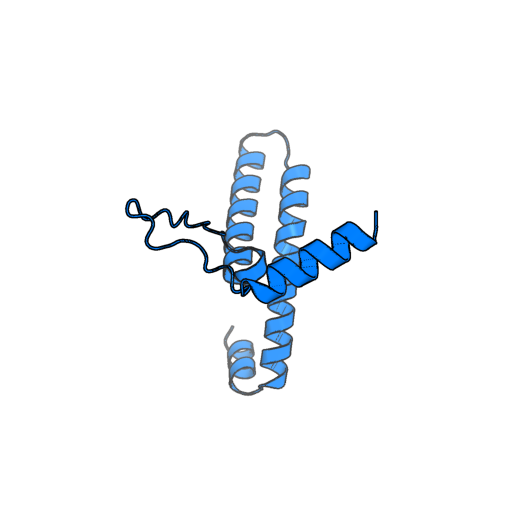 A O 1
ATOM 689 N N . ALA A 1 87 ? 12.263 30.734 -9.118 1.00 53.38 87 ALA A N 1
ATOM 690 C CA . ALA A 1 87 ? 12.467 31.558 -10.296 1.00 53.38 87 ALA A CA 1
ATOM 691 C C . ALA A 1 87 ? 11.196 31.483 -11.141 1.00 53.38 87 ALA A C 1
ATOM 693 O O . ALA A 1 87 ? 10.989 30.519 -11.881 1.00 53.38 87 ALA A O 1
ATOM 694 N N . VAL A 1 88 ? 10.324 32.481 -11.009 1.00 59.59 88 VAL A N 1
ATOM 695 C CA . VAL A 1 88 ? 9.229 32.642 -11.954 1.00 59.59 88 VAL A CA 1
ATOM 696 C C . VAL A 1 88 ? 9.872 33.064 -13.270 1.00 59.59 88 VAL A C 1
ATOM 698 O O . VAL A 1 88 ? 10.359 34.182 -13.406 1.00 59.59 88 VAL A O 1
ATOM 701 N N . ARG A 1 89 ? 9.975 32.116 -14.207 1.00 54.38 89 ARG A N 1
ATOM 702 C CA . ARG A 1 89 ? 10.531 32.323 -15.550 1.00 54.38 89 ARG A CA 1
ATOM 703 C C . ARG A 1 89 ? 9.489 32.974 -16.454 1.00 54.38 89 ARG A C 1
ATOM 705 O O . ARG A 1 89 ? 9.051 32.362 -17.417 1.00 54.38 89 ARG A O 1
ATOM 712 N N . LEU A 1 90 ? 9.050 34.166 -16.093 1.00 60.34 90 LEU A N 1
ATOM 713 C CA . LEU A 1 90 ? 8.252 35.003 -16.973 1.00 60.34 90 LEU A CA 1
ATOM 714 C C . LEU A 1 90 ? 9.012 36.316 -17.092 1.00 60.34 90 LEU A C 1
ATOM 716 O O . LEU A 1 90 ? 9.334 36.948 -16.080 1.00 60.34 90 LEU A O 1
ATOM 720 N N . ASP A 1 91 ? 9.390 36.673 -18.313 1.00 66.31 91 ASP A N 1
ATOM 721 C CA . ASP A 1 91 ? 10.059 37.943 -18.552 1.00 66.31 91 ASP A CA 1
ATOM 722 C C . ASP A 1 91 ? 9.065 39.113 -18.376 1.00 66.31 91 ASP A C 1
ATOM 724 O O . ASP A 1 91 ? 7.839 38.953 -18.362 1.00 66.31 91 ASP A O 1
ATOM 728 N N . ALA A 1 92 ? 9.582 40.325 -18.166 1.00 68.81 92 ALA A N 1
ATOM 729 C CA . ALA A 1 92 ? 8.740 41.497 -17.916 1.00 68.81 92 ALA A CA 1
ATOM 730 C C . ALA A 1 92 ? 7.857 41.884 -19.124 1.00 68.81 92 ALA A C 1
ATOM 732 O O . ALA A 1 92 ? 6.955 42.714 -18.988 1.00 68.81 92 ALA A O 1
ATOM 733 N N . GLU A 1 93 ? 8.113 41.334 -20.312 1.00 70.06 93 GLU A N 1
ATOM 734 C CA . GLU A 1 93 ? 7.292 41.547 -21.505 1.00 70.06 93 GLU A CA 1
ATOM 735 C C . GLU A 1 93 ? 6.115 40.569 -21.551 1.00 70.06 93 GLU A C 1
ATOM 737 O O . GLU A 1 93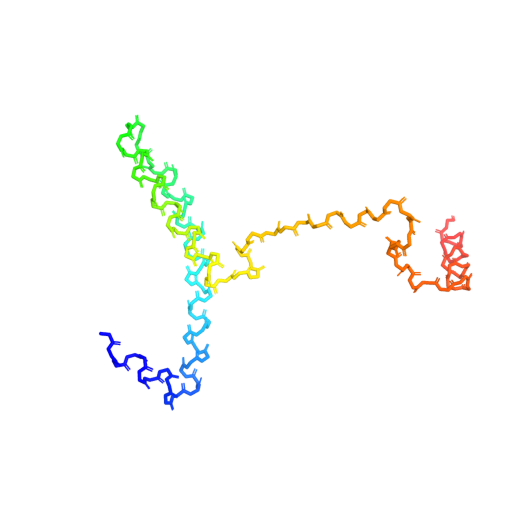 ? 4.988 41.000 -21.795 1.00 70.06 93 GLU A O 1
ATOM 742 N N . GLU A 1 94 ? 6.327 39.301 -21.201 1.00 72.88 94 GLU A N 1
ATOM 743 C CA . GLU A 1 94 ? 5.289 38.281 -21.055 1.00 72.88 94 GLU A CA 1
ATOM 744 C C . GLU A 1 94 ? 4.269 38.675 -19.989 1.00 72.88 94 GLU A C 1
ATOM 746 O O . GLU A 1 94 ? 3.065 38.604 -20.237 1.00 72.88 94 GLU A O 1
ATOM 751 N N . TYR A 1 95 ? 4.718 39.190 -18.840 1.00 74.50 95 TYR A N 1
ATOM 752 C CA . TYR A 1 95 ? 3.803 39.698 -17.813 1.00 74.50 95 TYR A CA 1
ATOM 753 C C . TYR A 1 95 ? 2.942 40.864 -18.298 1.00 74.50 95 TYR A C 1
ATOM 755 O O . TYR A 1 95 ? 1.748 40.908 -18.001 1.00 74.50 95 TYR A O 1
ATOM 763 N N . ARG A 1 96 ? 3.531 41.806 -19.046 1.00 76.25 96 ARG A N 1
ATOM 764 C CA . ARG A 1 96 ? 2.798 42.957 -19.596 1.00 76.25 96 ARG A CA 1
ATOM 765 C C . ARG A 1 96 ? 1.772 42.516 -20.630 1.00 76.25 96 ARG A C 1
ATOM 767 O O . ARG A 1 96 ? 0.635 42.971 -20.578 1.00 76.25 96 ARG A O 1
ATOM 774 N N . LYS A 1 97 ? 2.140 41.574 -21.496 1.00 78.81 97 LYS A N 1
ATOM 775 C CA . LYS A 1 97 ? 1.253 41.028 -22.525 1.00 78.81 97 LYS A CA 1
ATOM 776 C C . LYS A 1 97 ? 0.077 40.256 -21.921 1.00 78.81 97 LYS A C 1
ATOM 778 O O . LYS A 1 97 ? -1.054 40.428 -22.360 1.00 78.81 97 LYS A O 1
ATOM 783 N N . ILE A 1 98 ? 0.326 39.464 -20.875 1.00 78.69 98 ILE A N 1
ATOM 784 C CA . ILE A 1 98 ? -0.726 38.753 -20.133 1.00 78.69 98 ILE A CA 1
ATOM 785 C C . ILE A 1 98 ? -1.644 39.747 -19.405 1.00 78.69 98 ILE A C 1
ATOM 787 O O . ILE A 1 98 ? -2.860 39.577 -19.423 1.00 78.69 98 ILE A O 1
ATOM 791 N N . ALA A 1 99 ? -1.090 40.794 -18.788 1.00 79.12 99 ALA A N 1
ATOM 792 C CA . ALA A 1 99 ? -1.883 41.817 -18.108 1.00 79.12 99 ALA A CA 1
ATOM 793 C C . ALA A 1 99 ? -2.781 42.605 -19.080 1.00 79.12 99 ALA A C 1
ATOM 795 O O . ALA A 1 99 ? -3.948 42.843 -18.767 1.00 79.12 99 ALA A O 1
ATOM 796 N N . GLU A 1 100 ? -2.273 42.963 -20.264 1.00 81.62 100 GLU A N 1
ATOM 797 C CA . GLU A 1 100 ? -3.068 43.606 -21.319 1.00 81.62 100 GLU A CA 1
ATOM 798 C C . GLU A 1 100 ? -4.176 42.689 -21.852 1.00 81.62 100 GLU A C 1
ATOM 800 O O . GLU A 1 100 ? -5.316 43.132 -21.991 1.00 81.62 100 GLU A O 1
ATOM 805 N N . ASP A 1 101 ? -3.883 41.408 -22.095 1.00 83.31 101 ASP A N 1
ATOM 806 C CA . ASP A 1 101 ? -4.881 40.442 -22.577 1.00 83.31 101 ASP A CA 1
AT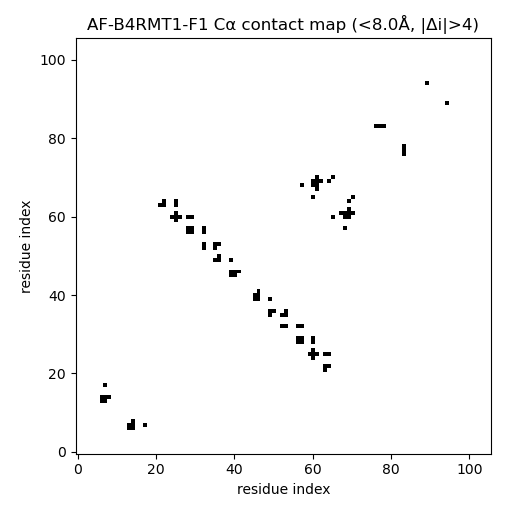OM 807 C C . ASP A 1 101 ? -6.001 40.194 -21.555 1.00 83.31 101 ASP A C 1
ATOM 809 O O . ASP A 1 101 ? -7.158 40.009 -21.938 1.00 83.31 101 ASP A O 1
ATOM 813 N N . VAL A 1 102 ? -5.687 40.215 -20.256 1.00 82.81 102 VAL A N 1
ATOM 814 C CA . VAL A 1 102 ? -6.689 40.108 -19.184 1.00 82.81 102 VAL A CA 1
ATOM 815 C C . VAL A 1 102 ? -7.542 41.375 -19.104 1.00 82.81 102 VAL A C 1
ATOM 817 O O . VAL A 1 102 ? -8.765 41.271 -19.035 1.00 82.81 102 VAL A O 1
ATOM 820 N N . LEU A 1 103 ? -6.927 42.561 -19.170 1.00 77.75 103 LEU A N 1
ATOM 821 C CA . LEU A 1 103 ? -7.639 43.847 -19.158 1.00 77.75 103 LEU A CA 1
ATOM 822 C C . LEU A 1 103 ? -8.548 44.038 -20.374 1.00 77.75 103 LEU A C 1
ATOM 824 O O . LEU A 1 103 ? -9.572 44.698 -20.267 1.00 77.75 103 LEU A O 1
ATOM 828 N N . ARG A 1 104 ? -8.203 43.445 -21.519 1.00 75.75 104 ARG A N 1
ATOM 829 C CA . ARG A 1 104 ? -9.021 43.487 -22.738 1.00 75.75 104 ARG A CA 1
ATOM 830 C C . ARG A 1 104 ? -10.243 42.563 -22.685 1.00 75.75 104 ARG A C 1
ATOM 832 O O . ARG A 1 104 ? -11.113 42.646 -23.550 1.00 75.75 104 ARG A O 1
ATOM 839 N N . ARG A 1 105 ? -10.273 41.635 -21.726 1.00 73.44 105 ARG A N 1
ATOM 840 C CA . ARG A 1 105 ? -11.304 40.595 -21.587 1.00 73.44 105 ARG A CA 1
ATOM 841 C C . ARG A 1 105 ? -12.321 40.894 -20.479 1.00 73.44 105 ARG A C 1
ATOM 843 O O . ARG A 1 105 ? -13.224 40.083 -20.276 1.00 73.44 105 ARG A O 1
ATOM 850 N N . VAL A 1 106 ? -12.163 42.032 -19.801 1.00 61.50 106 VAL A N 1
ATOM 851 C CA . VAL A 1 106 ? -13.135 42.677 -18.902 1.00 61.50 106 VAL A CA 1
ATOM 852 C C . VAL A 1 106 ? -13.781 43.832 -19.655 1.00 61.50 106 VAL A C 1
ATOM 854 O O . VAL A 1 106 ? -15.014 43.982 -19.525 1.00 61.50 106 VAL A O 1
#

Sequence (106 aa):
MKTIYRWLEANEEFRHQYARAREKQADYFAEEIIEIADSAQAESAAVSKAKLQIDARKWAASKIAPKKYGDKTELDVKSGDGSMRAAVRLDAEEYRKIAEDVLRRV

pLDDT: mean 85.27, std 14.32, range [52.72, 97.94]

InterPro domains:
  IPR048683 Bacteriophage Sf6, terminase small subunit-like [PF20901] (2-75)

Radius of gyration: 24.59 Å; Cα contacts (8 Å, |Δi|>4): 53; chains: 1; bounding box: 34×64×44 Å

Mean predicted aligned error: 12.78 Å

Solvent-accessible surface area (backbone atoms only — not comparable to full-atom values): 6269 Å² total; per-residue (Å²): 123,69,68,63,57,52,44,47,73,74,30,69,71,58,34,55,54,49,51,54,51,46,44,52,48,25,53,48,38,58,55,49,38,52,54,43,61,73,67,43,52,100,42,74,68,46,43,52,50,37,51,54,56,35,51,55,32,51,54,50,21,21,71,61,33,43,92,82,53,32,90,81,79,84,78,84,71,73,51,93,83,63,83,58,61,85,78,75,92,63,55,82,61,57,54,50,52,53,51,51,56,53,62,72,73,109

Secondary structure (DSSP, 8-state):
-HHHHHHHHH-HHHHHHHHHHHHHHHHHHHHHHHHHHHH--SSHHHHHHHHHHHHHHHHHHHHH-HHHHS---------TTS---------HHHHHHHHHHHHTT-

Nearest PDB structures (foldseek):
  4dyc-assembly1_A  TM=8.610E-01  e=4.188E-05  Enterobacteria phage HK620
  4dzj-assembly1_A  TM=8.620E-01  e=8.909E-05  Lederbergvirus Sf6
  4dzp-assembly1_A  TM=8.601E-01  e=8.909E-05  Lederbergvirus Sf6
  4dyc-assembly1_B  TM=7.492E-01  e=8.406E-05  Enterobacteria phage HK620
  4dzj-assembly1_B  TM=7.511E-01  e=8.909E-05  Lederbergvirus Sf6

Organism: Neisseria gonorrhoeae (strain NCCP11945) (NCBI:txid521006)